Protein AF-A0A822BUP9-F1 (afdb_monomer_lite)

pLDDT: mean 80.98, std 12.36, range [41.62, 93.94]

Sequence (133 aa):
MATLHSILEKADKKVRALPATAQVASQEGRYIADLLNQLSDLTIINYQQNNLKPFRYKHMGSLAYVGGDSAVLDFTGTKPILDIFNLKPLSGRGAAYLWKSFYFTEMFTGRTKTLLAFDWVRTHLYGRDISRY

Structure (mmCIF, N/CA/C/O backbone):
data_AF-A0A822BUP9-F1
#
_entry.id   AF-A0A822BUP9-F1
#
loop_
_atom_site.group_PDB
_atom_site.id
_atom_site.type_symbol
_atom_site.label_atom_id
_atom_site.label_alt_id
_atom_site.label_comp_id
_atom_site.label_asym_id
_atom_site.label_entity_id
_atom_site.label_seq_id
_atom_site.pdbx_PDB_ins_code
_atom_site.Cartn_x
_atom_site.Cartn_y
_atom_site.Cartn_z
_atom_site.occupancy
_atom_site.B_iso_or_equiv
_atom_site.auth_seq_id
_atom_site.auth_comp_id
_atom_site.auth_asym_id
_atom_site.auth_atom_id
_atom_site.pdbx_PDB_model_num
ATOM 1 N N . MET A 1 1 ? -23.482 8.716 24.895 1.00 41.62 1 MET A N 1
ATOM 2 C CA . MET A 1 1 ? -23.703 7.815 23.744 1.00 41.62 1 MET A CA 1
ATOM 3 C C . MET A 1 1 ? -22.701 8.168 22.660 1.00 41.62 1 MET A C 1
ATOM 5 O O . MET A 1 1 ? -22.726 9.297 22.189 1.00 41.62 1 MET A O 1
ATOM 9 N N . ALA A 1 2 ? -21.777 7.269 22.323 1.00 52.34 2 ALA A N 1
ATOM 10 C CA . ALA A 1 2 ? -20.864 7.482 21.201 1.00 52.34 2 ALA A CA 1
ATOM 11 C C . ALA A 1 2 ? -21.577 7.034 19.915 1.00 52.34 2 ALA A C 1
ATOM 13 O O . ALA A 1 2 ? -21.813 5.849 19.719 1.00 52.34 2 ALA A O 1
ATOM 14 N N . THR A 1 3 ? -21.992 7.984 19.079 1.00 78.31 3 THR A N 1
ATOM 15 C CA . THR A 1 3 ? -22.615 7.722 17.771 1.00 78.31 3 THR A CA 1
ATOM 16 C C . THR A 1 3 ? -21.551 7.299 16.749 1.00 78.31 3 THR A C 1
ATOM 18 O O . THR A 1 3 ? -20.377 7.625 16.931 1.00 78.31 3 THR A O 1
ATOM 21 N N . LEU A 1 4 ? -21.925 6.625 15.651 1.00 75.56 4 LEU A N 1
ATOM 22 C CA . LEU A 1 4 ? -21.014 6.298 14.532 1.00 75.56 4 LEU A CA 1
ATOM 23 C C . LEU A 1 4 ? -20.177 7.513 14.094 1.00 75.56 4 LEU A C 1
ATOM 25 O O . LEU A 1 4 ? -18.971 7.409 13.882 1.00 75.56 4 LEU A O 1
ATOM 29 N N . HIS A 1 5 ? -20.815 8.685 14.070 1.00 75.81 5 HIS A N 1
ATOM 30 C CA . HIS A 1 5 ? -20.170 9.971 13.830 1.00 75.81 5 HIS A CA 1
ATOM 31 C C . HIS A 1 5 ? -18.974 10.219 14.761 1.00 75.81 5 HIS A C 1
ATOM 33 O O . HIS A 1 5 ? -17.908 10.603 14.302 1.00 75.81 5 HIS A O 1
ATOM 39 N N . SER A 1 6 ? -19.103 9.937 16.060 1.00 74.69 6 SER A N 1
ATOM 40 C CA . SER A 1 6 ? -18.020 10.127 17.035 1.00 74.69 6 SER A CA 1
ATOM 41 C C . SER A 1 6 ? -16.847 9.149 16.865 1.00 74.69 6 SER A C 1
ATOM 43 O O . SER A 1 6 ? -15.728 9.454 17.279 1.00 74.69 6 SER A O 1
ATOM 45 N N . ILE A 1 7 ? -17.077 7.977 16.260 1.00 73.88 7 ILE A N 1
ATOM 46 C CA . ILE A 1 7 ? -16.015 7.015 15.922 1.00 73.88 7 ILE A CA 1
ATOM 47 C C . ILE A 1 7 ? -15.232 7.540 14.724 1.00 73.88 7 ILE A C 1
ATOM 49 O O . ILE A 1 7 ? -14.004 7.606 14.782 1.00 73.88 7 ILE A O 1
ATOM 53 N N . LEU A 1 8 ? -15.953 7.954 13.677 1.00 78.00 8 LEU A N 1
ATOM 54 C CA . LEU A 1 8 ? -15.367 8.542 12.476 1.00 78.00 8 LEU A CA 1
ATOM 55 C C . LEU A 1 8 ? -14.599 9.817 12.820 1.00 78.00 8 LEU A C 1
ATOM 57 O O . LEU A 1 8 ? -13.446 9.938 12.442 1.00 78.00 8 LEU A O 1
ATOM 61 N N . GLU A 1 9 ? -15.165 10.703 13.636 1.00 80.06 9 GLU A N 1
ATOM 62 C CA . GLU A 1 9 ? -14.511 11.939 14.076 1.00 80.06 9 GLU A CA 1
ATOM 63 C C . GLU A 1 9 ? -13.228 11.670 14.880 1.00 80.06 9 GLU A C 1
ATOM 65 O O . GLU A 1 9 ? -12.218 12.346 14.692 1.00 80.06 9 GLU A O 1
ATOM 70 N N . LYS A 1 10 ? -13.215 10.664 15.767 1.00 71.00 10 LYS A N 1
ATOM 71 C CA . LYS A 1 10 ? -12.000 10.293 16.516 1.00 71.00 10 LYS A CA 1
ATOM 72 C C . LYS A 1 10 ? -10.941 9.635 15.633 1.00 71.00 10 LYS A C 1
ATOM 74 O O . LYS A 1 10 ? -9.753 9.843 15.891 1.00 71.00 10 LYS A O 1
ATOM 79 N N . ALA A 1 11 ? -11.351 8.844 14.641 1.00 70.19 11 ALA A N 1
ATOM 80 C CA . ALA A 1 11 ? -10.446 8.308 13.630 1.00 70.19 11 ALA A CA 1
ATOM 81 C C . ALA A 1 11 ? -9.848 9.457 12.804 1.00 70.19 11 ALA A C 1
ATOM 83 O O . ALA A 1 11 ? -8.632 9.603 12.753 1.00 70.19 11 ALA A O 1
ATOM 84 N N . ASP A 1 12 ? -10.690 10.360 12.306 1.00 69.19 12 ASP A N 1
ATOM 85 C CA . ASP A 1 12 ? -10.314 11.503 11.471 1.00 69.19 12 ASP A CA 1
ATOM 86 C C . ASP A 1 12 ? -9.421 12.513 12.217 1.00 69.19 12 ASP A C 1
ATOM 88 O O . ASP A 1 12 ? -8.425 13.020 11.703 1.00 69.19 12 ASP A O 1
ATOM 92 N N . LYS A 1 13 ? -9.661 12.726 13.516 1.00 68.19 13 LYS A N 1
ATOM 93 C CA . LYS A 1 13 ? -8.786 13.557 14.359 1.00 68.19 13 LYS A CA 1
ATOM 94 C C . LYS A 1 13 ? -7.385 12.952 14.538 1.00 68.19 13 LYS A C 1
ATOM 96 O O . LYS A 1 13 ? -6.434 13.703 14.757 1.00 68.19 13 LYS A O 1
ATOM 101 N N . LYS A 1 14 ? -7.240 11.624 14.428 1.00 59.53 14 LYS A N 1
ATOM 102 C CA . LYS A 1 14 ? -5.941 10.926 14.410 1.00 59.53 14 LYS A CA 1
ATOM 103 C C . LYS A 1 14 ? -5.301 10.868 13.020 1.00 59.53 14 LYS A C 1
ATOM 105 O O . LYS A 1 14 ? -4.076 10.761 12.968 1.00 59.53 14 LYS A O 1
ATOM 110 N N . VAL A 1 15 ? -6.066 11.039 11.935 1.00 55.53 15 VAL A N 1
ATOM 111 C CA . VAL A 1 15 ? -5.527 11.161 10.563 1.00 55.53 15 VAL A CA 1
ATOM 112 C C . VAL A 1 15 ? -4.509 12.304 10.475 1.00 55.53 15 VAL A C 1
ATOM 114 O O . VAL A 1 15 ? -3.516 12.186 9.768 1.00 55.53 15 VAL A 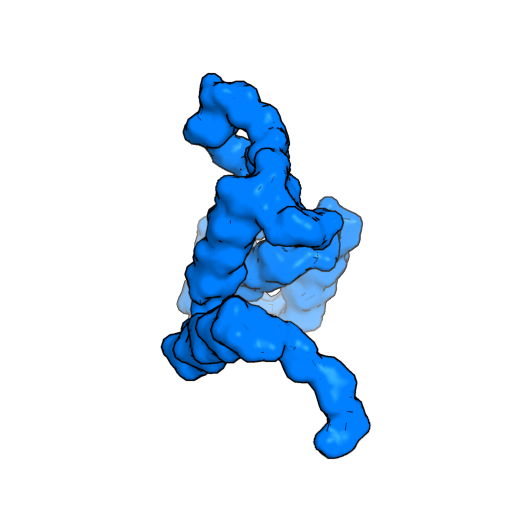O 1
ATOM 117 N N . ARG A 1 16 ? -4.649 13.370 11.281 1.00 56.62 16 ARG A N 1
ATOM 118 C CA . ARG A 1 16 ? -3.665 14.471 11.329 1.00 56.62 16 ARG A CA 1
ATOM 119 C C . ARG A 1 16 ? -2.281 14.099 11.887 1.00 56.62 16 ARG A C 1
ATOM 121 O O . ARG A 1 16 ? -1.359 14.890 11.720 1.00 56.62 16 ARG A O 1
ATOM 128 N N . ALA A 1 17 ? -2.114 12.950 12.546 1.00 72.31 17 ALA A N 1
ATOM 129 C CA . ALA A 1 17 ? -0.826 12.526 13.112 1.00 72.31 17 ALA A CA 1
ATOM 130 C C . ALA A 1 17 ? -0.049 11.545 12.217 1.00 72.31 17 ALA A C 1
ATOM 132 O O . ALA A 1 17 ? 1.148 11.349 12.425 1.00 72.31 17 ALA A O 1
ATOM 133 N N . LEU A 1 18 ? -0.717 10.904 11.254 1.00 83.25 18 LEU A N 1
ATOM 134 C CA . LEU A 1 18 ? -0.142 9.864 10.401 1.00 83.25 18 LEU A CA 1
ATOM 135 C C . LEU A 1 18 ? -0.031 10.352 8.951 1.00 83.25 18 LEU A C 1
ATOM 137 O O . LEU A 1 18 ? -0.812 11.198 8.520 1.00 83.25 18 LEU A O 1
ATOM 141 N N . PRO A 1 19 ? 0.937 9.843 8.171 1.00 86.06 19 PRO A N 1
ATOM 142 C CA . PRO A 1 19 ? 1.090 10.265 6.786 1.00 86.06 19 PRO A CA 1
ATOM 143 C C . PRO A 1 19 ? -0.098 9.777 5.943 1.00 86.06 19 PRO A C 1
ATOM 145 O O . PRO A 1 19 ? -0.489 8.612 6.036 1.00 86.06 19 PRO A O 1
ATOM 148 N N . ALA A 1 20 ? -0.637 10.643 5.079 1.00 87.88 20 ALA A N 1
ATOM 149 C CA . ALA A 1 20 ? -1.774 10.348 4.201 1.00 87.88 20 ALA A CA 1
ATOM 150 C C . ALA A 1 20 ? -1.384 9.394 3.051 1.00 87.88 20 ALA A C 1
ATOM 152 O O . ALA A 1 20 ? -1.294 9.779 1.888 1.00 87.88 20 ALA A O 1
ATOM 153 N N . THR A 1 21 ? -1.102 8.137 3.392 1.00 90.88 21 THR A N 1
ATOM 154 C CA . THR A 1 21 ? -0.658 7.090 2.464 1.00 90.88 21 THR A CA 1
ATOM 155 C C . THR A 1 21 ? -1.693 5.976 2.357 1.00 90.88 21 THR A C 1
ATOM 157 O O . THR A 1 21 ? -2.411 5.677 3.314 1.00 90.88 21 THR A O 1
ATOM 160 N N . ALA A 1 22 ? -1.721 5.293 1.208 1.00 90.75 22 ALA A N 1
ATOM 161 C CA . ALA A 1 22 ? -2.566 4.114 1.005 1.00 90.75 22 ALA A CA 1
ATOM 162 C C . ALA A 1 22 ? -2.304 3.019 2.057 1.00 90.75 22 ALA A C 1
ATOM 164 O O . ALA A 1 22 ? -3.217 2.294 2.446 1.00 90.75 22 ALA A O 1
ATOM 165 N N . GLN A 1 23 ? -1.069 2.937 2.564 1.00 90.12 23 GLN A N 1
ATOM 166 C CA . GLN A 1 23 ? -0.694 2.005 3.619 1.00 90.12 23 GLN A CA 1
ATOM 167 C C . GLN A 1 23 ? -1.432 2.294 4.937 1.00 90.12 23 GLN A C 1
ATOM 169 O O . GLN A 1 23 ? -1.947 1.364 5.560 1.00 90.12 23 GLN A O 1
ATOM 174 N N . VAL A 1 24 ? -1.489 3.563 5.360 1.00 90.75 24 VAL A N 1
ATOM 175 C CA . VAL A 1 24 ? -2.220 3.973 6.571 1.00 90.75 24 VAL A CA 1
ATOM 176 C C . VAL A 1 24 ? -3.709 3.698 6.391 1.00 90.75 24 VAL A C 1
ATOM 178 O O . VAL A 1 24 ? -4.287 2.990 7.211 1.00 90.75 24 VAL A O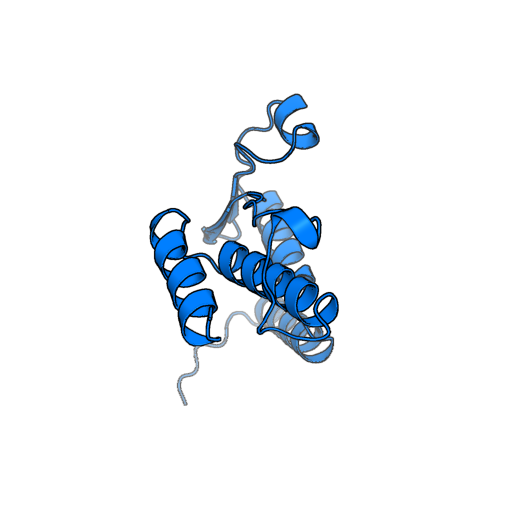 1
ATOM 181 N N . ALA A 1 25 ? -4.289 4.128 5.266 1.00 91.31 25 ALA A N 1
ATOM 182 C CA . ALA A 1 25 ? -5.705 3.913 4.970 1.00 91.31 25 ALA A CA 1
ATOM 183 C C . ALA A 1 25 ? -6.094 2.420 4.966 1.00 91.31 25 ALA A C 1
ATOM 185 O O . ALA A 1 25 ? -7.118 2.039 5.529 1.00 91.31 25 ALA A O 1
ATOM 186 N N . SER A 1 26 ? -5.259 1.552 4.382 1.00 91.19 26 SER A N 1
ATOM 187 C CA . SER A 1 26 ? -5.482 0.099 4.365 1.00 91.19 26 SER A CA 1
ATOM 188 C C . SER A 1 26 ? -5.440 -0.518 5.772 1.00 91.19 26 SER A C 1
ATOM 190 O O . SER A 1 26 ? -6.294 -1.335 6.126 1.00 91.19 26 SER A O 1
ATOM 192 N N . GLN A 1 27 ? -4.484 -0.100 6.613 1.00 92.75 27 GLN A N 1
ATOM 193 C CA . GLN A 1 27 ? -4.383 -0.577 7.998 1.00 92.75 27 GLN A CA 1
ATOM 194 C C . GLN A 1 27 ? -5.541 -0.088 8.872 1.00 92.75 27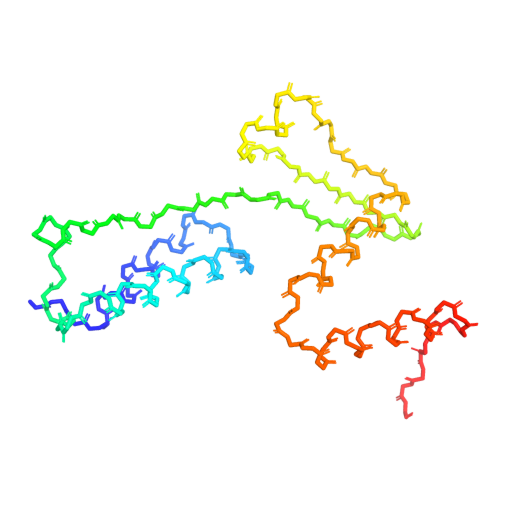 GLN A C 1
ATOM 196 O O . GLN A 1 27 ? -6.082 -0.870 9.653 1.00 92.75 27 GLN A O 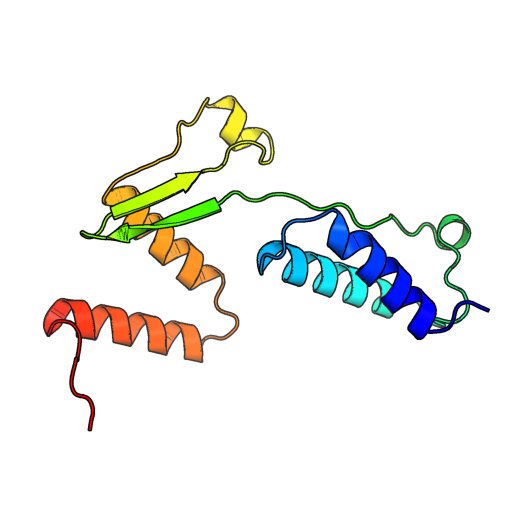1
ATOM 201 N N . GLU A 1 28 ? -5.928 1.180 8.739 1.00 90.81 28 GLU A N 1
ATOM 202 C CA . GLU A 1 28 ? -7.069 1.753 9.457 1.00 90.81 28 GLU A CA 1
ATOM 203 C C . GLU A 1 28 ? -8.377 1.080 9.039 1.00 90.81 28 GLU A C 1
ATOM 205 O O . GLU A 1 28 ? -9.157 0.679 9.901 1.00 90.81 28 GLU A O 1
ATOM 210 N N . GLY A 1 29 ? -8.579 0.859 7.736 1.00 91.69 29 GLY A N 1
ATOM 211 C CA . GLY A 1 29 ? -9.742 0.145 7.215 1.00 91.69 29 GLY A CA 1
ATOM 212 C C . GLY A 1 29 ? -9.858 -1.274 7.773 1.00 91.69 29 GLY A C 1
ATOM 213 O O . GLY A 1 29 ? -10.934 -1.671 8.220 1.00 91.69 29 GLY A O 1
ATOM 214 N N . ARG A 1 30 ? -8.746 -2.023 7.829 1.00 91.75 30 ARG A N 1
ATOM 215 C CA . ARG A 1 30 ? -8.727 -3.367 8.433 1.00 91.75 30 ARG A CA 1
ATOM 216 C C . ARG A 1 30 ? -9.023 -3.328 9.931 1.00 91.75 30 ARG A C 1
ATOM 218 O O . ARG A 1 30 ? -9.841 -4.107 10.402 1.00 91.75 30 ARG A O 1
ATOM 225 N N . TYR A 1 31 ? -8.413 -2.397 10.662 1.00 90.12 31 TYR A N 1
ATOM 226 C CA . TYR A 1 31 ? -8.660 -2.233 12.095 1.00 90.12 31 TYR A CA 1
ATOM 227 C C . TYR A 1 31 ? -10.130 -1.916 12.401 1.00 90.12 31 TYR A C 1
ATOM 229 O O . TYR A 1 31 ? -10.709 -2.492 13.319 1.00 90.12 31 TYR A O 1
ATOM 237 N N . ILE A 1 32 ? -10.746 -1.021 11.623 1.00 87.88 32 ILE A N 1
ATOM 238 C CA . ILE A 1 32 ? -12.165 -0.690 11.773 1.00 87.88 32 ILE A CA 1
ATOM 239 C C . ILE A 1 32 ? -13.029 -1.907 11.438 1.00 87.88 32 ILE A C 1
ATOM 241 O O . ILE A 1 32 ? -13.936 -2.211 12.204 1.00 87.88 32 ILE A O 1
ATOM 245 N N . ALA A 1 33 ? -12.740 -2.632 10.354 1.00 89.50 33 ALA A N 1
ATOM 246 C CA . ALA A 1 33 ? -13.482 -3.841 9.998 1.00 89.50 33 ALA A CA 1
ATOM 247 C C . ALA A 1 33 ? -13.444 -4.896 11.119 1.00 89.50 33 ALA A C 1
ATOM 249 O O . ALA A 1 33 ? -14.484 -5.434 11.491 1.00 89.50 33 ALA A O 1
ATOM 250 N N . ASP A 1 34 ? -12.273 -5.136 11.715 1.00 87.38 34 ASP A N 1
ATOM 251 C CA . ASP A 1 34 ? -12.124 -6.064 12.840 1.00 87.38 34 ASP A CA 1
ATOM 252 C C . ASP A 1 34 ? -12.912 -5.597 14.073 1.00 87.38 34 ASP A C 1
ATOM 254 O O . ASP A 1 34 ? -13.565 -6.400 14.738 1.00 87.38 34 ASP A O 1
ATOM 258 N N . LEU A 1 35 ? -12.897 -4.292 14.356 1.00 84.50 35 LEU A N 1
ATOM 259 C CA . LEU A 1 35 ? -13.648 -3.699 15.460 1.00 84.50 35 LEU A CA 1
ATOM 260 C C . LEU A 1 35 ? -15.164 -3.822 15.248 1.00 84.50 35 LEU A C 1
ATOM 262 O O . LEU A 1 35 ? -15.878 -4.170 16.183 1.00 84.50 35 LEU A O 1
ATOM 266 N N . LEU A 1 36 ? -15.647 -3.590 14.026 1.00 84.19 36 LEU A N 1
ATOM 267 C CA . LEU A 1 36 ? -17.054 -3.779 13.668 1.00 84.19 36 LEU A CA 1
ATOM 268 C C . LEU A 1 36 ? -17.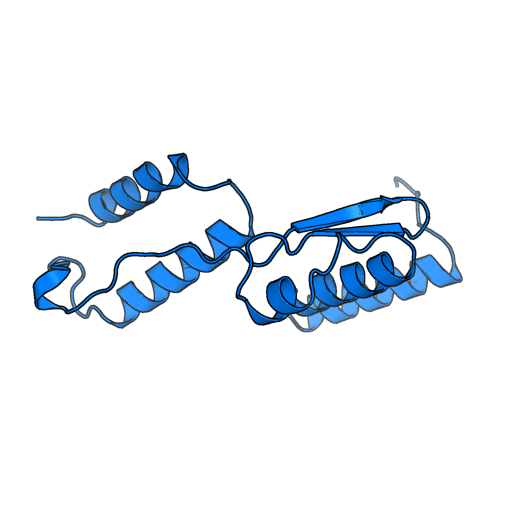478 -5.250 13.788 1.00 84.19 36 LEU A C 1
ATOM 270 O O . LEU A 1 36 ? -18.578 -5.521 14.249 1.00 84.19 36 LEU A O 1
ATOM 274 N N . ASN A 1 37 ? -16.604 -6.193 13.430 1.00 86.56 37 ASN A N 1
ATOM 275 C CA . ASN A 1 37 ? -16.889 -7.627 13.543 1.00 86.56 37 ASN A CA 1
ATOM 276 C C . ASN A 1 37 ? -16.892 -8.130 14.998 1.00 86.56 37 ASN A C 1
ATOM 278 O O . ASN A 1 37 ? -17.599 -9.083 15.315 1.00 86.56 37 ASN A O 1
ATOM 282 N N . GLN A 1 38 ? -16.090 -7.528 15.882 1.00 82.06 38 GLN A N 1
ATOM 283 C CA . GLN A 1 38 ? -16.014 -7.909 17.300 1.00 82.06 38 GLN A CA 1
ATOM 284 C C . GLN A 1 38 ? -17.152 -7.326 18.146 1.00 82.06 38 GLN A C 1
ATOM 286 O O . GLN A 1 38 ? -17.439 -7.839 19.227 1.00 82.06 38 GLN A O 1
ATOM 291 N N . LEU A 1 39 ? -17.785 -6.251 17.683 1.00 77.56 39 LEU A N 1
ATOM 292 C CA . LEU A 1 39 ? -18.838 -5.559 18.412 1.00 77.56 39 LEU A CA 1
ATOM 293 C C . LEU A 1 39 ? -20.210 -5.968 17.876 1.00 77.56 39 LEU A C 1
ATOM 295 O O . LEU A 1 39 ? -20.582 -5.604 16.768 1.00 77.56 39 LEU A O 1
ATOM 299 N N . SER A 1 40 ? -20.998 -6.671 18.692 1.00 69.88 40 SER A N 1
ATOM 300 C CA . SER A 1 40 ? -22.405 -6.962 18.374 1.00 69.88 40 SER A CA 1
ATOM 301 C C . SER A 1 40 ? -23.295 -5.715 18.440 1.00 69.88 40 SER A C 1
ATOM 303 O O . SER A 1 40 ? -24.330 -5.662 17.783 1.00 69.88 40 SER A O 1
ATOM 305 N N . ASP A 1 41 ? -22.895 -4.715 19.232 1.00 70.12 41 ASP A N 1
ATOM 306 C CA . ASP A 1 41 ? -23.569 -3.425 19.364 1.00 70.12 41 ASP A CA 1
ATOM 307 C C . ASP A 1 41 ? -22.535 -2.286 19.410 1.00 70.12 41 ASP A C 1
ATOM 309 O O . ASP A 1 41 ? -21.741 -2.153 20.347 1.00 70.12 41 ASP A O 1
ATOM 313 N N . LEU A 1 42 ? -22.548 -1.446 18.373 1.00 66.31 42 LEU A N 1
ATOM 314 C CA . LEU A 1 42 ? -21.631 -0.315 18.204 1.00 66.31 42 LEU A CA 1
ATOM 315 C C . LEU A 1 42 ? -21.921 0.845 19.166 1.00 66.31 42 LEU A C 1
ATOM 317 O O . LEU A 1 42 ? -21.120 1.776 19.261 1.00 66.31 42 LEU A O 1
ATOM 321 N N . THR A 1 43 ? -23.041 0.809 19.891 1.00 63.94 43 THR A N 1
ATOM 322 C CA . THR A 1 43 ? -23.373 1.825 20.897 1.00 63.94 43 THR A CA 1
ATOM 323 C C . THR A 1 43 ? -22.572 1.655 22.196 1.00 63.94 43 THR A C 1
ATOM 325 O O . THR A 1 43 ? -22.458 2.608 22.974 1.00 63.94 43 THR A O 1
ATOM 328 N N . ILE A 1 44 ? -21.932 0.491 22.390 1.00 61.59 44 ILE A N 1
ATOM 329 C CA . ILE A 1 44 ? -21.162 0.113 23.585 1.00 61.59 44 ILE A CA 1
ATOM 330 C C . ILE A 1 44 ? -19.665 0.000 23.248 1.00 61.59 44 ILE A C 1
ATOM 332 O O . ILE A 1 44 ? -19.004 -0.994 23.542 1.00 61.59 44 ILE A O 1
ATOM 336 N N . ILE A 1 45 ? -19.071 1.022 22.624 1.00 65.44 45 ILE A N 1
ATOM 337 C CA . ILE A 1 45 ? -17.606 1.066 22.471 1.00 65.44 45 ILE A CA 1
ATOM 338 C C . ILE A 1 45 ? -16.989 1.547 23.777 1.00 65.44 45 ILE A C 1
ATOM 340 O O . ILE A 1 45 ? -16.695 2.730 23.964 1.00 65.44 45 ILE A O 1
ATOM 344 N N . ASN A 1 46 ? -16.775 0.603 24.687 1.00 70.62 46 ASN A N 1
ATOM 345 C CA . ASN A 1 46 ? -15.956 0.809 25.867 1.00 70.62 46 ASN A CA 1
ATOM 346 C C . ASN A 1 46 ? -14.648 0.023 25.711 1.00 70.62 46 ASN A C 1
ATOM 348 O O . ASN A 1 46 ? -14.614 -1.195 25.878 1.00 70.62 46 ASN A O 1
ATOM 352 N N . TYR A 1 47 ? -13.566 0.730 25.369 1.00 69.38 47 TYR A N 1
ATOM 353 C CA . TYR A 1 47 ? -12.257 0.128 25.085 1.00 69.38 47 TYR A CA 1
ATOM 354 C C . TYR A 1 47 ? -11.725 -0.730 26.241 1.00 69.38 47 TYR A C 1
ATOM 356 O O . TYR A 1 47 ? -11.116 -1.767 25.994 1.00 69.38 47 TYR A O 1
ATOM 364 N N . GLN A 1 48 ? -11.971 -0.324 27.491 1.00 67.12 48 GLN A N 1
ATOM 365 C CA . GLN A 1 48 ? -11.490 -1.050 28.669 1.00 67.12 48 GLN A CA 1
ATOM 366 C C . GLN A 1 48 ? -12.336 -2.291 28.961 1.00 67.12 48 GLN A C 1
ATOM 368 O O . GLN A 1 48 ? -11.789 -3.346 29.264 1.00 67.12 48 GLN A O 1
ATOM 373 N N . GLN A 1 49 ? -13.658 -2.180 28.832 1.00 68.88 49 GLN A N 1
ATOM 374 C CA . GLN A 1 49 ? -14.588 -3.273 29.129 1.00 68.88 49 GLN A CA 1
ATOM 375 C C . GLN A 1 49 ? -14.555 -4.375 28.063 1.00 68.88 49 GLN A C 1
ATOM 377 O O . GLN A 1 49 ? -14.626 -5.553 28.396 1.00 68.88 49 GLN A O 1
ATOM 382 N N . ASN A 1 50 ? -14.374 -3.996 26.797 1.00 68.62 50 ASN A N 1
ATOM 383 C CA . ASN A 1 50 ? -14.316 -4.925 25.666 1.00 68.62 50 ASN A CA 1
ATOM 384 C C . ASN A 1 50 ? -12.878 -5.356 25.319 1.00 68.62 50 ASN A C 1
ATOM 386 O O . ASN A 1 50 ? -12.663 -5.994 24.292 1.00 68.62 50 ASN A O 1
ATOM 390 N N . ASN A 1 51 ? -11.885 -4.984 26.140 1.00 75.31 51 ASN A N 1
ATOM 391 C CA . ASN A 1 51 ? -10.462 -5.284 25.930 1.00 75.31 51 ASN A CA 1
ATOM 392 C C . ASN A 1 51 ? -9.948 -4.908 24.517 1.00 75.31 51 ASN A C 1
ATOM 394 O O . ASN A 1 51 ? -9.104 -5.593 23.930 1.00 75.31 51 ASN A O 1
ATOM 398 N N . LEU A 1 52 ? -10.472 -3.814 23.951 1.00 77.31 52 LEU A N 1
ATOM 399 C CA . LEU A 1 52 ? -10.138 -3.361 22.601 1.00 77.31 52 LEU A CA 1
ATOM 400 C C . LEU A 1 52 ? -8.803 -2.618 22.621 1.00 77.31 52 LEU A C 1
ATOM 402 O O . LEU A 1 52 ? -8.603 -1.661 23.374 1.00 77.31 52 LEU A O 1
ATOM 406 N N . LYS A 1 53 ? -7.883 -3.019 21.744 1.00 82.75 53 LYS A N 1
ATOM 407 C CA . LYS A 1 53 ? -6.582 -2.356 21.607 1.00 82.75 53 LYS A CA 1
ATOM 408 C C . LYS A 1 53 ? -6.713 -1.137 20.695 1.00 82.75 53 LYS A C 1
ATOM 410 O O . LYS A 1 53 ? -7.329 -1.259 19.645 1.00 82.75 53 LYS A O 1
ATOM 415 N N . PRO A 1 54 ? -6.106 0.015 21.028 1.00 83.19 54 PRO A N 1
ATOM 416 C CA . PRO A 1 54 ? -6.108 1.165 20.133 1.00 83.19 54 PRO A CA 1
ATOM 417 C C . PRO A 1 54 ? -5.316 0.867 18.855 1.00 83.19 54 PRO A C 1
ATOM 419 O O . PRO A 1 54 ? -4.308 0.155 18.899 1.00 83.19 54 PRO A O 1
ATOM 422 N N . PHE A 1 55 ? -5.728 1.480 17.742 1.00 87.06 55 PHE A N 1
ATOM 423 C CA . PHE A 1 55 ? -4.984 1.436 16.484 1.00 87.06 55 PHE A CA 1
ATOM 424 C C . PHE A 1 55 ? -3.520 1.853 16.684 1.00 87.06 55 PHE A C 1
ATOM 426 O O . PHE A 1 55 ? -3.231 2.877 17.315 1.00 87.06 55 PHE A O 1
ATOM 433 N N . ARG A 1 56 ? -2.600 1.059 16.129 1.00 87.25 56 ARG A N 1
ATOM 434 C CA . ARG A 1 56 ? -1.163 1.340 16.090 1.00 87.25 56 ARG A CA 1
ATOM 435 C C . ARG A 1 56 ? -0.678 1.177 14.659 1.00 87.25 56 ARG A C 1
ATOM 437 O O . ARG A 1 56 ? -0.677 0.064 14.139 1.00 87.25 56 ARG A O 1
ATOM 444 N N . TYR A 1 57 ? -0.241 2.277 14.059 1.00 87.06 57 TYR A N 1
ATOM 445 C CA . TYR A 1 57 ? 0.349 2.252 12.730 1.00 87.06 57 TYR A CA 1
ATOM 446 C C . TYR A 1 57 ? 1.647 1.443 12.732 1.00 87.06 57 TYR A C 1
ATOM 448 O O . TYR A 1 57 ? 2.525 1.645 13.574 1.00 87.06 57 TYR A O 1
ATOM 456 N N . LYS A 1 58 ? 1.770 0.530 11.769 1.00 86.94 58 LYS A N 1
ATOM 457 C CA . LYS A 1 58 ? 2.999 -0.210 11.505 1.00 86.94 58 LYS A CA 1
ATOM 458 C C . LYS A 1 58 ? 3.567 0.251 10.170 1.00 86.94 58 LYS A C 1
ATOM 460 O O . LYS A 1 58 ? 3.048 -0.132 9.123 1.00 86.94 58 LYS A O 1
ATOM 465 N N . HIS A 1 59 ? 4.655 1.014 10.200 1.00 86.69 59 HIS A N 1
ATOM 466 C CA . HIS A 1 59 ? 5.378 1.363 8.981 1.00 86.69 59 HIS A CA 1
ATOM 467 C C . HIS A 1 59 ? 5.971 0.101 8.325 1.00 86.69 59 HIS A C 1
ATOM 469 O O . HIS A 1 59 ? 6.448 -0.802 9.017 1.00 86.69 59 HIS A O 1
ATOM 475 N N . MET A 1 60 ? 5.878 0.005 6.994 1.00 84.88 60 MET A N 1
ATOM 476 C CA . MET A 1 60 ? 6.335 -1.157 6.204 1.00 84.88 60 MET A CA 1
ATOM 477 C C . MET A 1 60 ? 7.365 -0.758 5.141 1.00 84.88 60 MET A C 1
ATOM 479 O O . MET A 1 60 ? 7.729 -1.588 4.314 1.00 84.88 60 MET A O 1
ATOM 483 N N . GLY A 1 61 ? 7.865 0.476 5.205 1.00 86.88 61 GLY A N 1
ATOM 484 C CA . GLY A 1 61 ? 8.816 1.033 4.258 1.00 86.88 61 GLY A CA 1
ATOM 485 C C . GLY A 1 61 ? 8.143 1.928 3.225 1.00 86.88 61 GLY A C 1
ATOM 486 O O . GLY A 1 61 ? 6.921 2.091 3.201 1.00 86.88 61 GLY A O 1
ATOM 487 N N . SER A 1 62 ? 8.969 2.518 2.376 1.00 88.44 62 SER A N 1
ATOM 488 C CA . SER A 1 62 ? 8.604 3.387 1.270 1.00 88.44 62 SER A CA 1
ATOM 489 C C . SER A 1 62 ? 9.281 2.897 -0.007 1.00 88.44 62 SER A C 1
ATOM 491 O O . SER A 1 62 ? 10.419 2.430 0.004 1.00 88.44 62 SER A O 1
ATOM 493 N N . LEU A 1 63 ? 8.562 2.981 -1.122 1.00 90.81 63 LEU A N 1
ATOM 494 C CA . LEU A 1 63 ? 9.000 2.491 -2.420 1.00 90.81 63 LEU A CA 1
ATOM 495 C C . LEU A 1 63 ? 8.780 3.589 -3.461 1.00 90.81 63 LEU A C 1
ATOM 497 O O . LEU A 1 63 ? 7.664 4.082 -3.607 1.00 90.81 63 LEU A O 1
ATOM 501 N N . ALA A 1 64 ? 9.814 3.936 -4.224 1.00 91.94 64 ALA A N 1
ATOM 502 C CA . ALA A 1 64 ? 9.729 4.968 -5.253 1.00 91.94 64 ALA A CA 1
ATOM 503 C C . ALA A 1 64 ? 10.413 4.521 -6.547 1.00 91.94 64 ALA A C 1
ATOM 505 O O . ALA A 1 64 ? 11.592 4.176 -6.554 1.00 91.94 64 ALA A O 1
ATOM 506 N N . TYR A 1 65 ? 9.687 4.551 -7.664 1.00 91.38 65 TYR A N 1
ATOM 507 C CA . TYR A 1 65 ? 10.287 4.385 -8.986 1.00 91.38 65 TYR A CA 1
ATOM 508 C C . TYR A 1 65 ? 10.919 5.711 -9.425 1.00 91.38 65 TYR A C 1
ATOM 510 O O . TYR A 1 65 ? 10.254 6.744 -9.384 1.00 91.38 65 TYR A O 1
ATOM 518 N N . VAL A 1 66 ? 12.186 5.690 -9.846 1.00 92.62 66 VAL A N 1
ATOM 519 C CA . VAL A 1 66 ? 12.961 6.906 -10.173 1.00 92.62 66 VAL A CA 1
ATOM 520 C C . VAL A 1 66 ? 13.256 7.061 -11.669 1.00 92.62 66 VAL A C 1
ATOM 522 O O . VAL A 1 66 ? 13.914 8.013 -12.074 1.00 92.62 66 VAL A O 1
ATOM 525 N N . GLY A 1 67 ? 12.742 6.159 -12.511 1.00 86.62 67 GLY A N 1
ATOM 526 C CA . GLY A 1 67 ? 12.999 6.163 -13.953 1.00 86.62 67 GLY A CA 1
ATOM 527 C C . GLY A 1 67 ? 14.213 5.321 -14.351 1.00 86.62 67 GLY A C 1
ATOM 528 O O . GLY A 1 67 ? 14.953 4.824 -13.506 1.00 86.62 67 GLY A O 1
ATOM 529 N N . GLY A 1 68 ? 14.384 5.102 -15.660 1.00 86.12 68 GLY A N 1
ATOM 530 C CA . GLY A 1 68 ? 15.508 4.325 -16.203 1.00 86.12 68 GLY A CA 1
ATOM 531 C C . GLY A 1 68 ? 15.594 2.887 -15.675 1.00 86.12 68 GLY A C 1
ATOM 532 O O . GLY A 1 68 ? 16.684 2.425 -15.342 1.00 86.12 68 GLY A O 1
ATOM 533 N N . ASP A 1 69 ? 14.452 2.202 -15.525 1.00 85.81 69 ASP A N 1
ATOM 534 C CA . ASP A 1 69 ? 14.350 0.878 -14.891 1.00 85.81 69 ASP A CA 1
ATOM 535 C C . ASP A 1 69 ? 14.954 0.820 -13.486 1.00 85.81 69 ASP A C 1
ATOM 537 O O . ASP A 1 69 ? 15.408 -0.235 -13.058 1.00 85.81 69 ASP A O 1
ATOM 541 N N . SER A 1 70 ? 14.986 1.935 -12.760 1.00 90.62 70 SER A N 1
ATOM 542 C CA . SER A 1 70 ? 15.539 1.998 -11.412 1.00 90.62 70 SER A CA 1
ATOM 543 C C . SER A 1 70 ? 14.473 2.420 -10.410 1.00 90.62 70 SER A C 1
ATOM 545 O O . SER A 1 70 ? 13.594 3.235 -10.697 1.00 90.62 70 SER A O 1
ATOM 547 N N . ALA A 1 71 ? 14.545 1.850 -9.213 1.00 92.62 71 ALA A N 1
ATOM 548 C CA . ALA A 1 71 ? 13.716 2.243 -8.083 1.00 92.62 71 ALA A CA 1
ATOM 549 C C . ALA A 1 71 ? 14.583 2.408 -6.838 1.00 92.62 71 ALA A C 1
ATOM 551 O O . ALA A 1 71 ? 15.737 1.982 -6.821 1.00 92.62 71 ALA A O 1
ATOM 552 N N . VAL A 1 72 ? 14.013 3.035 -5.818 1.00 89.81 72 VAL A N 1
ATOM 553 C CA . VAL A 1 72 ? 14.577 3.182 -4.482 1.00 89.81 72 VAL A CA 1
ATOM 554 C C . VAL A 1 72 ? 13.592 2.571 -3.495 1.00 89.81 72 VAL A C 1
ATOM 556 O O . VAL A 1 72 ? 12.389 2.834 -3.554 1.00 89.81 72 VAL A O 1
ATOM 559 N N . LEU A 1 73 ? 14.110 1.727 -2.615 1.00 88.38 73 LEU A N 1
ATOM 560 C CA . LEU A 1 73 ? 13.377 1.063 -1.550 1.00 88.38 73 LEU A CA 1
ATOM 561 C C . LEU A 1 73 ? 13.988 1.505 -0.230 1.00 88.38 73 LEU A C 1
ATOM 563 O O . LEU A 1 73 ? 15.187 1.329 -0.017 1.00 88.38 73 LEU A O 1
ATOM 567 N N . ASP A 1 74 ? 13.167 2.061 0.643 1.00 86.69 74 ASP A N 1
ATOM 568 C CA . ASP A 1 74 ? 13.561 2.485 1.974 1.00 86.69 74 ASP A CA 1
ATOM 569 C C . ASP A 1 74 ? 12.750 1.697 3.002 1.00 86.69 74 ASP A C 1
ATOM 571 O O . ASP A 1 74 ? 11.526 1.785 3.039 1.00 86.69 74 ASP A O 1
ATOM 575 N N . PHE A 1 75 ? 13.422 0.898 3.824 1.00 80.94 75 PHE A N 1
ATOM 576 C CA . PHE A 1 75 ? 12.791 0.128 4.899 1.00 80.94 75 PHE A CA 1
ATOM 577 C C . PHE A 1 75 ? 13.157 0.664 6.288 1.00 80.94 75 PHE A C 1
ATOM 579 O O . PHE A 1 75 ? 12.888 -0.008 7.286 1.00 80.94 75 PHE A O 1
ATOM 586 N N . THR A 1 76 ? 13.736 1.867 6.359 1.00 69.50 76 THR A N 1
ATOM 587 C CA . THR A 1 76 ? 14.166 2.496 7.610 1.00 69.50 76 THR A CA 1
ATOM 588 C C . THR A 1 76 ? 12.975 2.654 8.564 1.00 69.50 76 THR A C 1
ATOM 590 O O . THR A 1 76 ? 11.946 3.227 8.203 1.00 69.50 76 THR A O 1
ATOM 593 N N . GLY A 1 77 ? 13.085 2.142 9.796 1.00 66.31 77 GLY A N 1
ATOM 594 C CA . GLY A 1 77 ? 12.021 2.242 10.807 1.00 66.31 77 GLY A CA 1
ATOM 595 C C . GLY A 1 77 ? 10.906 1.194 10.680 1.00 66.31 77 GLY A C 1
ATOM 596 O O . GLY A 1 77 ? 9.814 1.372 11.233 1.00 66.31 77 GLY A O 1
ATOM 597 N N . THR A 1 78 ? 11.156 0.098 9.958 1.00 67.50 78 THR A N 1
ATOM 598 C CA . THR A 1 78 ? 10.284 -1.089 9.925 1.00 67.50 78 THR A CA 1
ATOM 599 C C . THR A 1 78 ? 10.716 -2.135 10.970 1.00 67.50 78 THR A C 1
ATOM 601 O O . THR A 1 78 ? 11.677 -1.945 11.703 1.00 67.50 78 THR A O 1
ATOM 604 N N . LYS A 1 79 ? 9.960 -3.233 11.149 1.00 61.62 79 LYS A N 1
ATOM 605 C CA . LYS A 1 79 ? 10.259 -4.251 12.185 1.00 61.62 79 LYS A CA 1
ATOM 606 C C . LYS A 1 79 ? 11.709 -4.789 12.079 1.00 61.62 79 LYS A C 1
ATOM 608 O O . LYS A 1 79 ? 12.202 -4.976 10.970 1.00 61.62 79 LYS A O 1
ATOM 613 N N . PRO A 1 80 ? 12.330 -5.183 13.211 1.00 55.16 80 PRO A N 1
ATOM 614 C CA . PRO A 1 80 ? 13.786 -5.275 13.378 1.00 55.16 80 PRO A CA 1
ATOM 615 C C . PRO A 1 80 ? 14.532 -6.247 12.458 1.00 55.16 80 PRO A C 1
ATOM 617 O O . PRO A 1 80 ? 15.739 -6.127 12.345 1.00 55.16 80 PRO A O 1
ATOM 620 N N . ILE A 1 81 ? 13.880 -7.194 11.776 1.00 55.56 81 ILE A N 1
ATOM 621 C CA . ILE A 1 81 ? 14.602 -8.180 10.949 1.00 55.56 81 ILE A CA 1
ATOM 622 C C . ILE A 1 81 ? 15.345 -7.516 9.780 1.00 55.56 81 ILE A C 1
ATOM 624 O O . ILE A 1 81 ? 16.415 -7.988 9.421 1.00 55.56 81 ILE A O 1
ATOM 628 N N . LEU A 1 82 ? 14.826 -6.419 9.218 1.00 54.41 82 LEU A N 1
ATOM 629 C CA . LEU A 1 82 ? 15.508 -5.687 8.141 1.00 54.41 82 LEU A CA 1
ATOM 630 C C . LEU A 1 82 ? 16.491 -4.630 8.681 1.00 54.41 82 LEU A C 1
ATOM 632 O O . LEU A 1 82 ? 17.568 -4.468 8.109 1.00 54.41 82 LEU A O 1
ATOM 636 N N . ASP A 1 83 ? 16.183 -3.999 9.822 1.00 53.22 83 ASP A N 1
ATOM 637 C CA . ASP A 1 83 ? 17.080 -3.043 10.498 1.00 53.22 83 ASP A CA 1
ATOM 638 C C . ASP A 1 83 ? 18.316 -3.728 11.130 1.00 53.22 83 ASP A C 1
ATOM 640 O O . ASP A 1 83 ? 19.392 -3.135 11.164 1.00 53.22 83 ASP A O 1
ATOM 644 N N . ILE A 1 84 ? 18.221 -4.998 11.564 1.00 52.75 84 ILE A N 1
ATOM 645 C CA . ILE A 1 84 ? 19.351 -5.784 12.115 1.00 52.75 84 ILE A CA 1
ATOM 646 C C . ILE A 1 84 ? 20.491 -5.938 11.097 1.00 52.75 84 ILE A C 1
ATOM 648 O O . ILE A 1 84 ? 21.659 -5.977 11.481 1.00 52.75 84 ILE A O 1
ATOM 652 N N . PHE A 1 85 ? 20.176 -5.996 9.801 1.00 55.38 85 PHE A N 1
ATOM 653 C CA . PHE A 1 85 ? 21.181 -6.124 8.742 1.00 55.38 85 PHE A CA 1
ATOM 654 C C . PHE A 1 85 ? 21.707 -4.778 8.232 1.00 55.38 85 PHE A C 1
ATOM 656 O O . PHE A 1 85 ? 22.458 -4.758 7.257 1.00 55.38 85 PHE A O 1
ATOM 663 N N . ASN A 1 86 ? 21.338 -3.662 8.877 1.00 54.47 86 ASN A N 1
ATOM 664 C CA . ASN A 1 86 ? 21.765 -2.311 8.508 1.00 54.47 86 ASN A CA 1
ATOM 665 C C . ASN A 1 86 ? 21.591 -2.052 6.997 1.00 54.47 86 ASN A C 1
ATOM 667 O O . ASN A 1 86 ? 22.472 -1.503 6.325 1.00 54.47 86 ASN A O 1
ATOM 671 N N . LEU A 1 87 ? 20.476 -2.547 6.443 1.00 60.66 87 LEU A N 1
ATOM 672 C CA . LEU A 1 87 ? 20.201 -2.493 5.016 1.00 60.66 87 LEU A CA 1
ATOM 673 C C . LEU A 1 87 ? 20.005 -1.032 4.621 1.00 60.66 87 LEU A C 1
ATOM 675 O O . LEU A 1 87 ? 18.985 -0.415 4.916 1.00 60.66 87 LEU A O 1
ATOM 679 N N . LYS A 1 88 ? 21.014 -0.479 3.944 1.00 66.69 88 LYS A N 1
ATOM 680 C CA . LYS A 1 88 ? 20.905 0.820 3.281 1.00 66.69 88 LYS A CA 1
ATOM 681 C C . LYS A 1 88 ? 19.718 0.802 2.310 1.00 66.69 88 LYS A C 1
ATOM 683 O O . LYS A 1 88 ? 19.404 -0.267 1.776 1.00 66.69 88 LYS A O 1
ATOM 688 N N . PRO A 1 89 ? 19.113 1.969 2.021 1.00 72.69 89 PRO A N 1
ATOM 689 C CA . PRO A 1 89 ? 18.107 2.080 0.977 1.00 72.69 89 PRO A CA 1
ATOM 690 C C . PRO A 1 89 ? 18.601 1.404 -0.304 1.00 72.69 89 PRO A C 1
ATOM 692 O O . PRO A 1 89 ? 19.681 1.727 -0.809 1.00 72.69 89 PRO A O 1
ATOM 695 N N . LEU A 1 90 ? 17.846 0.422 -0.796 1.00 81.44 90 LEU A N 1
ATOM 696 C CA . LEU A 1 90 ? 18.236 -0.333 -1.979 1.00 81.44 90 LEU A CA 1
ATOM 697 C C . LEU A 1 90 ? 17.847 0.481 -3.207 1.00 81.44 90 LEU A C 1
ATOM 699 O O . LEU A 1 90 ? 16.674 0.809 -3.382 1.00 81.44 90 LEU A O 1
ATOM 703 N N . SER A 1 91 ? 18.813 0.786 -4.067 1.00 85.88 91 SER A N 1
ATOM 704 C CA . SER A 1 91 ? 18.579 1.545 -5.292 1.00 85.88 91 SER A CA 1
ATOM 705 C C . SER A 1 91 ? 19.084 0.816 -6.537 1.00 85.88 91 SER A C 1
ATOM 707 O O . SER A 1 91 ? 19.973 -0.034 -6.476 1.00 85.88 91 SER A O 1
ATOM 709 N N . GLY A 1 92 ? 18.485 1.131 -7.686 1.00 89.75 92 GLY A N 1
ATOM 710 C CA . GLY A 1 92 ? 18.911 0.644 -8.999 1.00 89.75 92 GLY A CA 1
ATOM 711 C C . GLY A 1 92 ? 17.953 -0.362 -9.636 1.00 89.75 92 GLY A C 1
ATOM 712 O O . GLY A 1 92 ? 16.775 -0.449 -9.280 1.00 89.75 92 GLY A O 1
ATOM 713 N N . ARG A 1 93 ? 18.457 -1.128 -10.612 1.00 87.50 93 ARG A N 1
ATOM 714 C CA . ARG A 1 93 ? 17.621 -2.003 -11.457 1.00 87.50 93 ARG A CA 1
ATOM 715 C C . ARG A 1 93 ? 17.053 -3.211 -10.720 1.00 87.50 93 ARG A C 1
ATOM 717 O O . ARG A 1 93 ? 15.895 -3.565 -10.920 1.00 87.50 93 ARG A O 1
ATOM 724 N N . GLY A 1 94 ? 17.829 -3.801 -9.810 1.00 87.31 94 GLY A N 1
ATOM 725 C CA . GLY A 1 94 ? 17.337 -4.868 -8.930 1.00 87.31 94 GLY A CA 1
ATOM 726 C C . GLY A 1 94 ? 16.194 -4.387 -8.031 1.00 87.31 94 GLY A C 1
ATOM 727 O O . GLY A 1 94 ? 15.172 -5.062 -7.905 1.00 87.31 94 GLY A O 1
ATOM 728 N N . ALA A 1 95 ? 16.315 -3.169 -7.493 1.00 87.81 95 ALA A N 1
ATOM 729 C CA . ALA A 1 95 ? 15.257 -2.537 -6.714 1.00 87.81 95 ALA A CA 1
ATOM 730 C C . ALA A 1 95 ? 13.993 -2.279 -7.550 1.00 87.81 95 ALA A C 1
ATOM 732 O O . ALA A 1 95 ? 12.895 -2.396 -7.019 1.00 87.81 95 ALA A O 1
ATOM 733 N N . ALA A 1 96 ? 14.109 -1.994 -8.852 1.00 88.94 96 ALA A N 1
ATOM 734 C CA . ALA A 1 96 ? 12.945 -1.818 -9.725 1.00 88.94 96 ALA A CA 1
ATOM 735 C C . ALA A 1 96 ? 12.158 -3.113 -9.957 1.00 88.94 96 ALA A C 1
ATOM 737 O O . ALA A 1 96 ? 10.928 -3.080 -9.995 1.00 88.94 96 ALA A O 1
ATOM 738 N N . TYR A 1 97 ? 12.832 -4.258 -10.080 1.00 89.81 97 TYR A N 1
ATOM 739 C CA . TYR A 1 97 ? 12.137 -5.546 -10.148 1.00 89.81 97 TYR A CA 1
ATOM 740 C C . TYR A 1 97 ? 11.438 -5.876 -8.831 1.00 89.81 97 TYR A C 1
ATOM 742 O O . TYR A 1 97 ? 10.275 -6.268 -8.843 1.00 89.81 97 TYR A O 1
ATOM 750 N N . LEU A 1 98 ? 12.103 -5.640 -7.697 1.00 89.38 98 LEU A N 1
ATOM 751 C CA . LEU A 1 98 ? 11.481 -5.789 -6.380 1.00 89.38 98 LEU A CA 1
ATOM 752 C C . LEU A 1 98 ? 10.276 -4.858 -6.217 1.00 89.38 98 LEU A C 1
ATOM 754 O O . LEU A 1 98 ? 9.215 -5.307 -5.793 1.00 89.38 98 LEU A O 1
ATOM 758 N N . TRP A 1 99 ? 10.406 -3.595 -6.627 1.00 90.12 99 TRP A N 1
ATOM 759 C CA . TRP A 1 99 ? 9.315 -2.624 -6.664 1.00 90.12 99 TRP A CA 1
ATOM 760 C C . TRP A 1 99 ? 8.119 -3.173 -7.454 1.00 90.12 99 TRP A C 1
ATOM 762 O O . TRP A 1 99 ? 7.018 -3.233 -6.913 1.00 90.12 99 TRP A O 1
ATOM 772 N N . LYS A 1 100 ? 8.328 -3.689 -8.676 1.00 90.56 100 LYS A N 1
ATOM 773 C CA . LYS A 1 100 ? 7.255 -4.316 -9.475 1.00 90.56 100 LYS A CA 1
ATOM 774 C C . LYS A 1 100 ? 6.607 -5.490 -8.725 1.00 90.56 100 LYS A C 1
ATOM 776 O O . LYS A 1 100 ? 5.382 -5.578 -8.687 1.00 90.56 100 LYS A O 1
ATOM 781 N N . SER A 1 101 ? 7.394 -6.344 -8.069 1.00 90.06 101 SER A N 1
ATOM 782 C CA . SER A 1 101 ? 6.884 -7.480 -7.284 1.00 90.06 101 SER A CA 1
ATOM 783 C C . SER A 1 101 ? 6.001 -7.061 -6.103 1.00 90.06 101 SER A C 1
ATOM 785 O O . SER A 1 101 ? 4.968 -7.691 -5.858 1.00 90.06 101 SER A O 1
ATOM 787 N N . PHE A 1 102 ? 6.361 -5.987 -5.390 1.00 88.88 102 PHE A N 1
ATOM 788 C CA . PHE A 1 102 ? 5.522 -5.430 -4.323 1.00 88.88 102 PHE A CA 1
ATOM 789 C C . PHE A 1 102 ? 4.173 -4.959 -4.874 1.00 88.88 102 PHE A C 1
ATOM 791 O O . PHE A 1 102 ? 3.133 -5.404 -4.393 1.00 88.88 102 PHE A O 1
ATOM 798 N N . TYR A 1 103 ? 4.174 -4.152 -5.941 1.00 87.56 103 TYR A N 1
ATOM 799 C CA . TYR A 1 103 ? 2.933 -3.688 -6.577 1.00 87.56 103 TYR A CA 1
ATOM 800 C C . TYR A 1 103 ? 2.061 -4.843 -7.077 1.00 87.56 103 TYR A C 1
ATOM 802 O O . TYR A 1 103 ? 0.845 -4.822 -6.895 1.00 87.56 103 TYR A O 1
ATOM 810 N N . PHE A 1 104 ? 2.670 -5.875 -7.666 1.00 90.56 104 PHE A N 1
ATOM 811 C CA . PHE A 1 104 ? 1.948 -7.065 -8.114 1.00 90.56 104 PHE A CA 1
ATOM 812 C C . PHE A 1 104 ? 1.267 -7.806 -6.952 1.00 90.56 104 PHE A C 1
ATOM 814 O O . PHE A 1 104 ? 0.155 -8.321 -7.092 1.00 90.56 104 PHE A O 1
ATOM 821 N N . THR A 1 105 ? 1.922 -7.855 -5.791 1.00 88.81 105 THR A N 1
ATOM 822 C CA . THR A 1 105 ? 1.400 -8.527 -4.596 1.00 88.81 105 THR A CA 1
ATOM 823 C C . THR A 1 105 ? 0.237 -7.754 -3.977 1.00 88.81 105 THR A C 1
ATOM 825 O O . THR A 1 105 ? -0.776 -8.375 -3.651 1.00 88.81 105 THR A O 1
ATOM 828 N N . GLU A 1 106 ? 0.349 -6.424 -3.899 1.00 87.50 106 GLU A N 1
ATOM 829 C CA . GLU A 1 106 ? -0.655 -5.516 -3.316 1.00 87.50 106 GLU A CA 1
ATOM 830 C C . GLU A 1 106 ? -1.959 -5.413 -4.129 1.00 87.50 106 GLU A C 1
ATOM 832 O O . GLU A 1 106 ? -2.977 -4.941 -3.625 1.00 87.50 106 GLU A O 1
ATOM 837 N N . MET A 1 107 ? -1.980 -5.868 -5.385 1.00 88.81 107 MET A N 1
ATOM 838 C CA . MET A 1 107 ? -3.219 -5.888 -6.162 1.00 88.81 107 MET A CA 1
ATOM 839 C C . MET A 1 107 ? -4.270 -6.833 -5.560 1.00 88.81 107 MET A C 1
ATOM 841 O O . MET A 1 107 ? -4.000 -8.001 -5.283 1.00 88.81 107 MET A O 1
ATOM 845 N N . PHE A 1 108 ? -5.508 -6.345 -5.443 1.00 83.94 108 PHE A N 1
ATOM 846 C CA . PHE A 1 108 ? -6.599 -7.054 -4.763 1.00 83.94 108 PHE A CA 1
ATOM 847 C C . PHE A 1 108 ? -7.161 -8.257 -5.531 1.00 83.94 108 PHE A C 1
ATOM 849 O O . PHE A 1 108 ? -7.563 -9.239 -4.913 1.00 83.94 108 PHE A O 1
ATOM 856 N N . THR A 1 109 ? -7.221 -8.199 -6.869 1.00 92.19 109 THR A N 1
ATOM 857 C CA . THR A 1 109 ? -7.916 -9.220 -7.677 1.00 92.19 109 THR A CA 1
ATOM 858 C C . THR A 1 109 ? -6.995 -9.918 -8.671 1.00 92.19 109 THR A C 1
ATOM 860 O O . THR A 1 109 ? -6.043 -9.328 -9.185 1.00 92.19 109 THR A O 1
ATOM 863 N N . GLY A 1 110 ? -7.317 -11.172 -9.005 1.00 92.44 110 GLY A N 1
ATOM 864 C CA . GLY A 1 110 ? -6.615 -11.912 -10.057 1.00 92.44 110 GLY A CA 1
ATOM 865 C C . GLY A 1 110 ? -6.701 -11.216 -11.417 1.00 92.44 110 GLY A C 1
ATOM 866 O O . GLY A 1 110 ? -5.701 -11.135 -12.119 1.00 92.44 110 GLY A O 1
ATOM 867 N N . ARG A 1 111 ? -7.854 -10.614 -11.745 1.00 93.50 111 ARG A N 1
ATOM 868 C CA . ARG A 1 111 ? -8.051 -9.854 -12.989 1.00 93.50 111 ARG A CA 1
ATOM 869 C C . ARG A 1 111 ? -7.111 -8.653 -13.095 1.00 93.50 111 ARG A C 1
ATOM 871 O O . ARG A 1 111 ? -6.512 -8.438 -14.138 1.00 93.50 111 ARG A O 1
ATOM 878 N N . THR A 1 112 ? -6.968 -7.862 -12.033 1.00 92.75 112 THR A N 1
ATOM 879 C CA . THR A 1 112 ? -6.042 -6.716 -12.052 1.00 92.75 112 THR A CA 1
ATOM 880 C C . THR A 1 112 ? -4.592 -7.176 -12.173 1.00 92.75 112 THR A C 1
ATOM 882 O O . THR A 1 112 ? -3.827 -6.562 -12.909 1.00 92.75 112 THR A O 1
ATOM 885 N N . LYS A 1 113 ? -4.232 -8.296 -11.528 1.00 93.94 113 LYS A N 1
ATOM 886 C CA . LYS A 1 113 ? -2.891 -8.889 -11.637 1.00 93.94 113 LYS A CA 1
ATOM 887 C C . LYS A 1 113 ? -2.586 -9.368 -13.053 1.00 93.94 113 LYS A C 1
ATOM 889 O O . LYS A 1 113 ? -1.504 -9.086 -13.559 1.00 93.94 113 LYS A O 1
ATOM 894 N N . THR A 1 114 ? -3.521 -10.061 -13.706 1.00 93.94 114 THR A N 1
ATOM 895 C CA . THR A 1 114 ? -3.322 -10.518 -15.088 1.00 93.94 114 THR A CA 1
ATOM 896 C C . THR A 1 114 ? -3.213 -9.340 -16.045 1.00 93.94 114 THR A C 1
ATOM 898 O O . THR A 1 114 ? -2.282 -9.319 -16.841 1.00 93.94 114 THR A O 1
ATOM 901 N N . LEU A 1 115 ? -4.086 -8.333 -15.926 1.00 93.88 115 LEU A N 1
ATOM 902 C CA . LEU A 1 115 ? -4.004 -7.111 -16.733 1.00 93.88 115 LEU A CA 1
ATOM 903 C C . LEU A 1 115 ? -2.648 -6.411 -16.565 1.00 93.88 115 LEU A C 1
ATOM 905 O O . LEU A 1 115 ? -1.993 -6.127 -17.561 1.00 93.88 115 LEU A O 1
ATOM 909 N N . LEU A 1 116 ? -2.172 -6.240 -15.326 1.00 93.31 116 LEU A N 1
ATOM 910 C CA . LEU A 1 116 ? -0.858 -5.647 -15.066 1.00 93.31 116 LEU A CA 1
ATOM 911 C C . LEU A 1 116 ? 0.284 -6.459 -15.695 1.00 93.31 116 LEU A C 1
ATOM 913 O O . LEU A 1 116 ? 1.203 -5.888 -16.280 1.00 93.31 116 LEU A O 1
ATOM 917 N N . ALA A 1 117 ? 0.233 -7.790 -15.586 1.00 93.19 117 ALA A N 1
ATOM 918 C CA . ALA A 1 117 ? 1.235 -8.661 -16.192 1.00 93.19 117 ALA A CA 1
ATOM 919 C C . ALA A 1 117 ? 1.243 -8.531 -17.723 1.00 93.19 117 ALA A C 1
ATOM 921 O O . ALA A 1 117 ? 2.314 -8.406 -18.319 1.00 93.19 117 ALA A O 1
ATOM 922 N N . PHE A 1 118 ? 0.066 -8.505 -18.356 1.00 93.94 118 PHE A N 1
ATOM 923 C CA . PHE A 1 118 ? -0.056 -8.284 -19.797 1.00 93.94 118 PHE A CA 1
ATOM 924 C C . PHE A 1 118 ? 0.472 -6.911 -20.212 1.00 93.94 118 PHE A C 1
ATOM 926 O O . PHE A 1 118 ? 1.208 -6.828 -21.195 1.00 93.94 118 PHE A O 1
ATOM 933 N N . ASP A 1 119 ? 0.178 -5.857 -19.451 1.00 92.69 119 ASP A N 1
ATOM 934 C CA . ASP A 1 119 ? 0.685 -4.510 -19.724 1.00 92.69 119 ASP A CA 1
ATOM 935 C C . ASP A 1 119 ? 2.216 -4.454 -19.650 1.00 92.69 119 ASP A C 1
ATOM 937 O O . ASP A 1 119 ? 2.863 -3.843 -20.508 1.00 92.69 119 ASP A O 1
ATOM 941 N N . TRP A 1 120 ? 2.826 -5.134 -18.675 1.00 90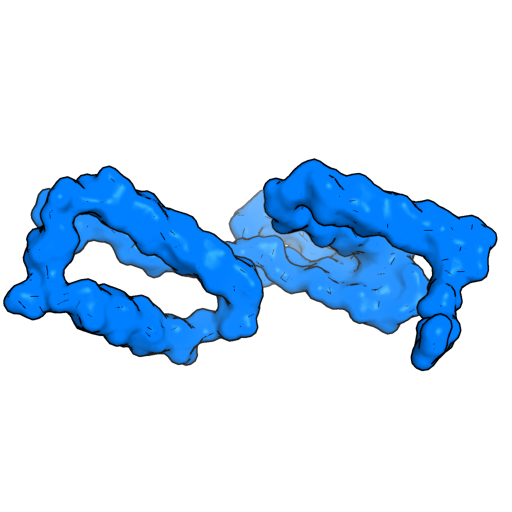.94 120 TRP A N 1
ATOM 942 C CA . TRP A 1 120 ? 4.283 -5.239 -18.583 1.00 90.94 120 TRP A CA 1
ATOM 943 C C . TRP A 1 120 ? 4.894 -6.013 -19.747 1.00 90.94 120 TRP A C 1
ATOM 945 O O . TRP A 1 120 ? 5.892 -5.558 -20.303 1.00 90.94 120 TRP A O 1
ATOM 955 N N . VAL A 1 121 ? 4.294 -7.137 -20.151 1.00 93.56 121 VAL A N 1
ATOM 956 C CA . VAL A 1 121 ? 4.753 -7.916 -21.313 1.00 93.56 121 VAL A CA 1
ATOM 957 C C . VAL A 1 121 ? 4.634 -7.094 -22.594 1.00 93.56 121 VAL A C 1
ATOM 959 O O . VAL A 1 121 ? 5.598 -6.995 -23.351 1.00 93.56 121 VAL A O 1
ATOM 962 N N . ARG A 1 122 ? 3.486 -6.443 -22.817 1.00 92.88 122 ARG A N 1
ATOM 963 C CA . ARG A 1 122 ? 3.255 -5.585 -23.986 1.00 92.88 122 ARG A CA 1
ATOM 964 C C . ARG A 1 122 ? 4.273 -4.451 -24.040 1.00 92.88 122 ARG A C 1
ATOM 966 O O . ARG A 1 122 ? 4.873 -4.232 -25.086 1.00 92.88 122 ARG A O 1
ATOM 973 N N . THR A 1 123 ? 4.506 -3.783 -22.912 1.00 91.31 123 THR A N 1
ATOM 974 C CA . THR A 1 123 ? 5.477 -2.683 -22.821 1.00 91.31 123 THR A CA 1
ATOM 975 C C . THR A 1 123 ? 6.910 -3.167 -23.044 1.00 91.31 123 THR A C 1
ATOM 977 O O . THR A 1 123 ? 7.714 -2.445 -23.623 1.00 91.31 123 THR A O 1
ATOM 980 N N . HIS A 1 124 ? 7.241 -4.386 -22.611 1.00 89.75 124 HIS A N 1
ATOM 981 C CA . HIS A 1 124 ? 8.568 -4.961 -22.815 1.00 89.75 124 HIS A CA 1
ATOM 982 C C . HIS A 1 124 ? 8.828 -5.335 -24.280 1.00 89.75 124 HIS A C 1
ATOM 984 O O . HIS A 1 124 ? 9.921 -5.088 -24.778 1.00 89.75 124 HIS A O 1
ATOM 990 N N . LEU A 1 125 ? 7.832 -5.901 -24.971 1.00 93.38 125 LEU A N 1
ATOM 991 C CA . LEU A 1 125 ? 7.966 -6.334 -26.366 1.00 93.38 125 LEU A CA 1
ATOM 992 C C . LEU A 1 125 ? 7.840 -5.182 -27.368 1.00 93.38 125 LEU A C 1
ATOM 994 O O . LEU A 1 125 ? 8.597 -5.122 -28.332 1.00 93.38 125 LEU A O 1
ATOM 998 N N . TYR A 1 126 ? 6.880 -4.282 -27.153 1.00 93.06 126 TYR A N 1
ATOM 999 C CA . TYR A 1 126 ? 6.484 -3.268 -28.138 1.00 93.06 126 TYR A CA 1
ATOM 1000 C C . TYR A 1 126 ? 6.754 -1.830 -27.686 1.00 93.06 126 TYR A C 1
ATOM 1002 O O . TYR A 1 126 ? 6.508 -0.890 -28.439 1.00 93.06 126 TYR A O 1
ATOM 1010 N N . GLY A 1 127 ? 7.257 -1.632 -26.467 1.00 89.56 127 GLY A N 1
ATOM 1011 C CA . GLY A 1 127 ? 7.357 -0.308 -25.865 1.00 89.56 127 GLY A CA 1
ATOM 1012 C C . GLY A 1 127 ? 6.011 0.207 -25.350 1.00 89.56 127 GLY A C 1
ATOM 1013 O O . GLY A 1 127 ? 4.972 -0.452 -25.434 1.00 89.56 127 GLY A O 1
ATOM 1014 N N . ARG A 1 128 ? 6.033 1.401 -24.749 1.00 88.44 128 ARG A N 1
ATOM 1015 C CA . ARG A 1 128 ? 4.833 2.017 -24.174 1.00 88.44 128 ARG A CA 1
ATOM 1016 C C . ARG A 1 128 ? 3.965 2.609 -25.281 1.00 88.44 128 ARG A C 1
ATOM 1018 O O . ARG A 1 128 ? 4.439 3.448 -26.042 1.00 88.44 128 ARG A O 1
ATOM 1025 N N . ASP A 1 129 ? 2.695 2.224 -25.305 1.00 86.94 129 ASP A N 1
ATOM 1026 C CA . ASP A 1 129 ? 1.701 2.854 -26.170 1.00 86.94 129 ASP A CA 1
ATOM 1027 C C . ASP A 1 129 ? 1.474 4.308 -25.723 1.00 86.94 129 ASP A C 1
ATOM 1029 O O . ASP A 1 129 ? 1.190 4.575 -24.553 1.00 86.94 129 ASP A O 1
ATOM 1033 N N . ILE A 1 130 ? 1.674 5.250 -26.643 1.00 87.44 130 ILE A N 1
ATOM 1034 C CA . ILE A 1 130 ? 1.490 6.693 -26.426 1.00 87.44 130 ILE A CA 1
ATOM 1035 C C . ILE A 1 130 ? 0.365 7.266 -27.293 1.00 87.44 130 ILE A C 1
ATOM 1037 O O . ILE A 1 130 ? 0.182 8.486 -27.315 1.00 87.44 130 ILE A O 1
ATOM 1041 N N . SER A 1 131 ? -0.363 6.412 -28.021 1.00 86.75 131 SER A N 1
ATOM 1042 C CA . SER A 1 131 ? -1.510 6.850 -28.809 1.00 86.75 131 SER A CA 1
ATOM 1043 C C . SER A 1 131 ? -2.560 7.481 -27.888 1.00 86.75 131 SER A C 1
ATOM 1045 O O . SER A 1 131 ? -2.817 7.025 -26.773 1.00 86.75 131 SER A O 1
ATOM 1047 N N . ARG A 1 132 ? -3.093 8.624 -28.320 1.00 72.56 132 ARG A N 1
ATOM 1048 C CA . ARG A 1 132 ? -4.038 9.449 -27.557 1.00 72.56 132 ARG A CA 1
ATOM 1049 C C . ARG A 1 132 ? -5.412 9.501 -28.223 1.00 72.56 132 ARG A C 1
ATOM 1051 O O . ARG A 1 132 ? -6.094 10.500 -28.058 1.00 72.56 132 ARG A O 1
ATOM 1058 N N . TYR A 1 133 ? -5.801 8.490 -28.996 1.00 66.06 133 TYR A N 1
ATOM 1059 C CA . TYR A 1 133 ? -7.059 8.484 -29.749 1.00 66.06 133 TYR A CA 1
ATOM 1060 C C . TYR A 1 133 ? -7.549 7.058 -29.963 1.00 66.06 133 TYR A C 1
ATOM 1062 O O . TYR A 1 133 ? -6.681 6.196 -30.229 1.00 66.06 133 TYR A O 1
#

Foldseek 3Di:
DCDPVNVVVVVVVCCVVDDPDPLVVVQVVVLVVVVVVLDPDPVPPDCVVSVNDDDDDADQWDKADDDPLKIWTGRPRHPCPCVVVVDDTDMDNVSSVVSVVVVLVPDDDPVVNVVSVVQVVCCVPPNDDPDPD

Radius of gyration: 20.25 Å; chains: 1; bounding box: 46×26×59 Å

Secondary structure (DSSP, 8-state):
---HHHHHHHHHHHHTTS---HHHHHHHHHHHHHHHHH-S-TT---TTTTTPPPP------EEEEEETTEEEEE-TTS-HHHHTTT-PPEEEHHHHHHHHHHHHHH-SSHHHHHHHHHHHHHHHHH-------